Protein AF-A0A9E2ZG75-F1 (afdb_monomer_lite)

Radius of gyration: 10.6 Å; chains: 1; bounding box: 26×27×16 Å

Structure (mmCIF, N/CA/C/O backbone):
data_AF-A0A9E2ZG75-F1
#
_entry.id   AF-A0A9E2ZG75-F1
#
loop_
_atom_site.group_PDB
_atom_site.id
_atom_site.type_symbol
_atom_site.label_atom_id
_atom_site.label_alt_id
_atom_site.label_comp_id
_atom_site.label_asym_id
_atom_site.label_entity_id
_atom_site.label_seq_id
_atom_site.pdbx_PDB_ins_code
_atom_site.Cartn_x
_atom_site.Cartn_y
_atom_site.Cartn_z
_atom_site.occupancy
_atom_site.B_iso_or_equiv
_atom_site.auth_seq_id
_atom_site.auth_comp_id
_atom_site.auth_asym_id
_atom_site.auth_atom_id
_atom_site.pdbx_PDB_model_num
ATOM 1 N N . MET A 1 1 ? -9.149 -8.038 3.658 1.00 60.66 1 MET A N 1
ATOM 2 C CA . MET A 1 1 ? -8.525 -7.391 2.484 1.00 60.66 1 MET A CA 1
ATOM 3 C C . MET A 1 1 ? -7.342 -6.593 2.995 1.00 60.66 1 MET A C 1
ATOM 5 O O . MET A 1 1 ? -7.560 -5.733 3.835 1.00 60.66 1 MET A O 1
ATOM 9 N N . ASP A 1 2 ? -6.124 -6.915 2.558 1.00 87.50 2 ASP A N 1
ATOM 10 C CA . ASP A 1 2 ? -4.882 -6.312 3.067 1.00 87.50 2 ASP A CA 1
ATOM 11 C C . ASP A 1 2 ? -4.190 -5.440 2.016 1.00 87.50 2 ASP A C 1
ATOM 13 O O . ASP A 1 2 ? -4.330 -5.653 0.811 1.00 87.50 2 ASP A O 1
ATOM 17 N N . VAL A 1 3 ? -3.393 -4.473 2.480 1.00 92.75 3 VAL A N 1
ATOM 18 C CA . VAL A 1 3 ? -2.641 -3.542 1.619 1.00 92.75 3 VAL A CA 1
ATOM 19 C C . VAL A 1 3 ? -1.693 -4.276 0.663 1.00 92.75 3 VAL A C 1
ATOM 21 O O . VAL A 1 3 ? -1.554 -3.858 -0.483 1.00 92.75 3 VAL A O 1
ATOM 24 N N . LEU A 1 4 ? -1.062 -5.369 1.104 1.00 91.56 4 LEU A N 1
ATOM 2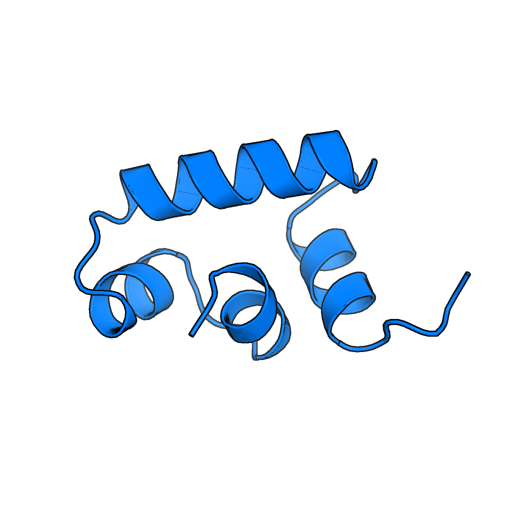5 C CA . LEU A 1 4 ? -0.093 -6.126 0.302 1.00 91.56 4 LEU A CA 1
ATOM 26 C C . LEU A 1 4 ? -0.735 -6.819 -0.914 1.00 91.56 4 LEU A C 1
ATOM 28 O O . LEU A 1 4 ? -0.179 -6.768 -2.007 1.00 91.56 4 LEU A O 1
ATOM 32 N N . LEU A 1 5 ? -1.918 -7.415 -0.739 1.00 92.00 5 LEU A N 1
ATOM 33 C CA . LEU A 1 5 ? -2.681 -8.051 -1.823 1.00 92.00 5 LEU A CA 1
ATOM 34 C C . LEU A 1 5 ? -3.110 -7.023 -2.872 1.00 92.00 5 LEU A C 1
ATOM 36 O O . LEU A 1 5 ? -2.880 -7.198 -4.062 1.00 92.00 5 LEU A O 1
ATOM 40 N N . LEU A 1 6 ? -3.651 -5.894 -2.417 1.00 94.50 6 LEU A N 1
ATOM 41 C CA . LEU A 1 6 ? -4.090 -4.828 -3.313 1.00 94.50 6 LEU A CA 1
ATOM 42 C C . LEU A 1 6 ? -2.908 -4.152 -4.035 1.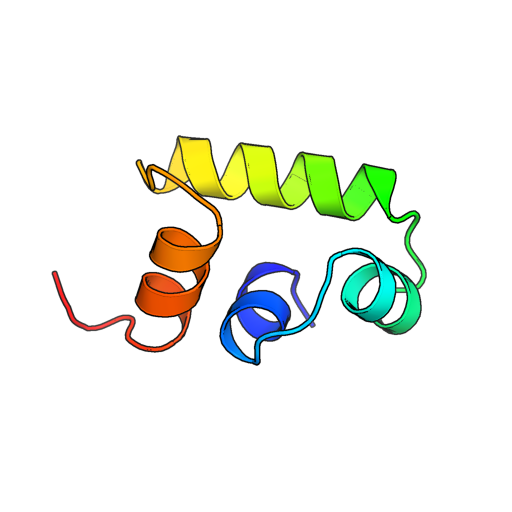00 94.50 6 LEU A C 1
ATOM 44 O O . LEU A 1 6 ? -3.051 -3.688 -5.164 1.00 94.50 6 LEU A O 1
ATOM 48 N N . LEU A 1 7 ? -1.725 -4.115 -3.413 1.00 93.00 7 LEU A N 1
ATOM 49 C CA . LEU A 1 7 ? -0.487 -3.721 -4.090 1.00 93.00 7 LEU A CA 1
ATOM 50 C C . LEU A 1 7 ? -0.097 -4.704 -5.197 1.00 93.00 7 LEU A C 1
ATOM 52 O O . LEU A 1 7 ? 0.305 -4.252 -6.267 1.00 93.00 7 LEU A O 1
ATOM 56 N N . ALA A 1 8 ? -0.215 -6.013 -4.952 1.00 92.06 8 ALA A N 1
ATOM 57 C CA . ALA A 1 8 ? 0.071 -7.053 -5.943 1.00 92.06 8 ALA A CA 1
ATOM 58 C C . ALA A 1 8 ? -0.862 -6.957 -7.163 1.00 92.06 8 ALA A C 1
ATOM 60 O O . ALA A 1 8 ? -0.433 -7.175 -8.290 1.00 92.06 8 ALA A O 1
ATOM 61 N N . GLU A 1 9 ? -2.110 -6.538 -6.948 1.00 93.44 9 GLU A N 1
ATOM 62 C CA . GLU A 1 9 ? -3.083 -6.221 -8.004 1.00 93.44 9 GLU A CA 1
ATOM 63 C C . GLU A 1 9 ? -2.773 -4.910 -8.764 1.00 93.44 9 GLU A C 1
ATOM 65 O O . GLU A 1 9 ? -3.499 -4.526 -9.680 1.00 93.44 9 GLU A O 1
ATOM 70 N N . GLY A 1 10 ? -1.706 -4.191 -8.399 1.00 93.00 10 GLY A N 1
ATOM 71 C CA . GLY A 1 10 ? -1.265 -2.972 -9.078 1.00 93.00 10 GLY A CA 1
ATOM 72 C C . GLY A 1 10 ? -1.971 -1.691 -8.628 1.00 93.00 10 GLY A C 1
ATOM 73 O O . GLY A 1 10 ? -1.791 -0.641 -9.250 1.00 93.00 10 GLY A O 1
ATOM 74 N N . LEU A 1 11 ? -2.751 -1.723 -7.542 1.00 95.75 11 LEU A N 1
ATOM 75 C CA . LEU A 1 11 ? -3.480 -0.542 -7.08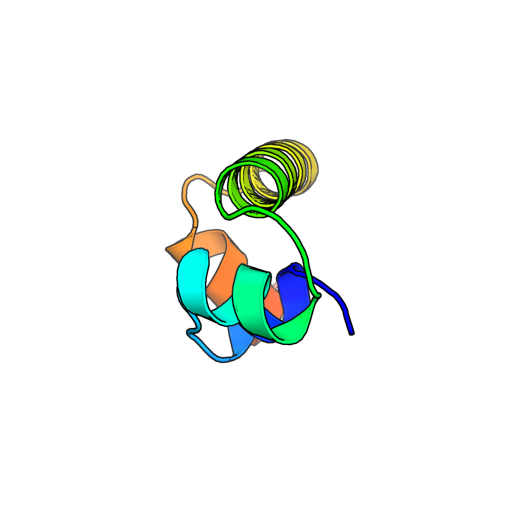2 1.00 95.75 11 LEU A CA 1
ATOM 76 C C . LEU A 1 11 ? -2.537 0.518 -6.491 1.00 95.75 11 LEU A C 1
ATOM 78 O O . LEU A 1 11 ? -1.492 0.251 -5.889 1.00 95.75 11 LEU A O 1
ATOM 82 N N . THR A 1 12 ? -2.948 1.775 -6.637 1.00 95.75 12 THR A N 1
ATOM 83 C CA . THR A 1 12 ? -2.314 2.935 -5.998 1.00 95.75 12 THR A CA 1
ATOM 84 C C . THR A 1 12 ? -2.741 3.074 -4.536 1.00 95.75 12 THR A C 1
ATOM 86 O O . THR A 1 12 ? -3.834 2.653 -4.156 1.00 95.75 12 THR A O 1
ATOM 89 N N . ASN A 1 13 ? -1.951 3.780 -3.717 1.00 96.06 13 ASN A N 1
ATOM 90 C CA . ASN A 1 13 ? -2.296 4.038 -2.310 1.00 96.06 13 ASN A CA 1
ATOM 91 C C . ASN A 1 13 ? -3.681 4.690 -2.145 1.00 96.06 13 ASN A C 1
ATOM 93 O O . ASN A 1 13 ? -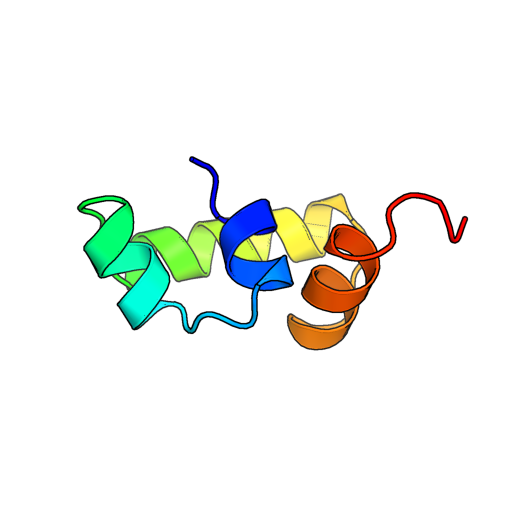4.369 4.407 -1.172 1.00 96.06 13 ASN A O 1
ATOM 97 N N . ARG A 1 14 ? -4.119 5.522 -3.105 1.00 97.31 14 ARG A N 1
ATOM 98 C CA . ARG A 1 14 ? -5.462 6.130 -3.102 1.00 97.31 14 ARG A CA 1
ATOM 99 C C . ARG A 1 14 ? -6.569 5.104 -3.353 1.00 97.31 14 ARG A C 1
ATOM 101 O O . ARG A 1 14 ? -7.576 5.122 -2.657 1.00 97.31 14 ARG A O 1
ATOM 108 N N . GLN A 1 15 ? -6.383 4.200 -4.314 1.00 97.69 15 GLN A N 1
ATOM 109 C CA . GLN A 1 15 ? -7.353 3.137 -4.605 1.00 97.69 15 GLN A CA 1
ATOM 110 C C . GLN A 1 15 ? -7.443 2.117 -3.465 1.00 97.69 15 GLN A C 1
ATOM 112 O O . GLN A 1 15 ? -8.531 1.638 -3.154 1.00 97.69 15 GLN A O 1
ATOM 117 N N . ILE A 1 16 ? -6.308 1.805 -2.837 1.00 97.00 16 ILE A N 1
ATOM 118 C CA . ILE A 1 16 ? -6.237 0.949 -1.648 1.00 97.00 16 ILE A CA 1
ATOM 119 C C . ILE A 1 16 ? -6.950 1.628 -0.477 1.00 97.00 16 ILE A C 1
ATOM 121 O O . ILE A 1 16 ? -7.795 1.017 0.168 1.00 97.00 16 ILE A O 1
ATOM 125 N N . ALA A 1 17 ? -6.659 2.908 -0.241 1.00 97.62 17 ALA A N 1
ATOM 126 C CA . ALA A 1 17 ? -7.290 3.705 0.805 1.00 97.62 17 ALA A CA 1
ATOM 127 C C . ALA A 1 17 ? -8.817 3.731 0.659 1.00 97.62 17 ALA A C 1
ATOM 129 O O . ALA A 1 17 ? -9.522 3.463 1.625 1.00 97.62 17 ALA A O 1
ATOM 130 N N . ALA A 1 18 ? -9.320 3.953 -0.558 1.00 97.81 18 ALA A N 1
ATOM 131 C CA . ALA A 1 18 ? -10.751 3.925 -0.844 1.00 97.81 18 ALA A CA 1
ATOM 132 C C . ALA A 1 18 ? -11.388 2.551 -0.565 1.00 97.81 18 ALA A C 1
ATOM 134 O O . ALA A 1 18 ? -12.461 2.489 0.025 1.00 97.81 18 ALA A O 1
ATOM 135 N N . ARG A 1 19 ? -10.723 1.449 -0.942 1.00 96.81 19 ARG A N 1
ATOM 136 C CA . ARG A 1 19 ? -11.225 0.080 -0.708 1.00 96.81 19 ARG A CA 1
ATOM 137 C C . ARG A 1 19 ? -11.219 -0.332 0.760 1.00 96.81 19 ARG A C 1
ATOM 139 O O . ARG A 1 19 ? -12.068 -1.112 1.173 1.00 96.81 19 ARG A O 1
ATOM 146 N N . LEU A 1 20 ? -10.241 0.148 1.522 1.00 96.31 20 LEU A N 1
ATOM 147 C CA . LEU A 1 20 ? -10.074 -0.199 2.933 1.00 96.31 20 LEU A CA 1
ATOM 148 C C . LEU A 1 20 ? -10.715 0.823 3.881 1.00 96.31 20 LEU A C 1
ATOM 150 O O . LEU A 1 20 ? -10.601 0.663 5.091 1.00 96.31 20 LEU A O 1
ATOM 154 N N . TYR A 1 21 ? -11.368 1.865 3.353 1.00 96.81 21 TYR A N 1
ATOM 155 C CA . TYR A 1 21 ? -11.902 2.988 4.134 1.00 96.81 21 TYR A CA 1
ATOM 156 C C . TYR A 1 21 ? -10.836 3.646 5.031 1.00 96.81 21 TYR A C 1
ATOM 158 O O . TYR A 1 21 ? -11.084 4.017 6.177 1.00 96.81 21 TYR A O 1
ATOM 166 N N . LEU A 1 22 ? -9.619 3.785 4.500 1.00 96.25 22 LEU A N 1
ATOM 167 C CA . LEU A 1 22 ? -8.466 4.378 5.176 1.00 96.25 22 LEU A CA 1
ATOM 168 C C . LEU A 1 22 ? -8.063 5.698 4.523 1.00 96.25 22 LEU A C 1
ATOM 170 O O . LEU A 1 22 ? -8.444 6.009 3.397 1.00 96.25 22 LEU A O 1
ATOM 174 N N . SER A 1 23 ? -7.211 6.462 5.206 1.00 97.75 23 SER A N 1
ATOM 175 C CA . SER A 1 23 ? -6.524 7.582 4.563 1.00 97.75 23 SER A CA 1
ATOM 176 C C . SER A 1 23 ? -5.387 7.074 3.656 1.00 97.75 23 SER A C 1
ATOM 178 O O . SER A 1 23 ? -4.715 6.095 4.010 1.00 97.75 23 SER A O 1
ATOM 180 N N . PRO A 1 24 ? -5.072 7.760 2.539 1.00 97.44 24 PRO A N 1
ATOM 181 C CA . PRO A 1 24 ? -3.888 7.452 1.730 1.00 97.44 24 PRO A CA 1
ATOM 182 C C . PRO A 1 24 ? -2.586 7.447 2.543 1.00 97.44 24 PRO A C 1
ATOM 184 O O . PRO A 1 24 ? -1.706 6.630 2.285 1.00 97.44 24 PRO A O 1
ATOM 187 N N . ARG A 1 25 ? -2.492 8.303 3.570 1.00 97.44 25 ARG A N 1
ATOM 188 C CA . ARG A 1 25 ? -1.345 8.387 4.486 1.00 97.44 25 ARG A CA 1
ATOM 189 C C . ARG A 1 25 ? -1.206 7.140 5.363 1.00 97.44 25 ARG A C 1
ATOM 191 O O . ARG A 1 25 ? -0.093 6.707 5.650 1.00 97.44 25 ARG A O 1
ATOM 198 N N . THR A 1 26 ? -2.322 6.550 5.789 1.00 97.12 26 THR A N 1
ATOM 199 C CA . THR A 1 26 ? -2.322 5.286 6.542 1.00 97.12 26 THR A CA 1
ATOM 200 C C . THR A 1 26 ? -1.807 4.146 5.669 1.00 97.12 26 THR A C 1
ATOM 202 O O . THR A 1 26 ? -0.990 3.351 6.129 1.00 97.12 26 THR A O 1
ATOM 205 N N . VAL A 1 27 ? -2.242 4.098 4.405 1.00 97.38 27 VAL A N 1
ATOM 206 C CA . VAL A 1 27 ? -1.762 3.104 3.438 1.00 97.38 27 VAL A CA 1
ATOM 207 C C . VAL A 1 27 ? -0.270 3.281 3.185 1.00 97.38 27 VAL A C 1
ATOM 209 O O . VAL A 1 27 ? 0.466 2.310 3.281 1.00 97.38 27 VAL A O 1
ATOM 212 N N . GLU A 1 28 ? 0.194 4.507 2.946 1.00 97.25 28 GLU A N 1
ATOM 213 C CA . GLU A 1 28 ? 1.612 4.818 2.737 1.00 97.25 28 GLU A CA 1
ATOM 214 C C . GLU A 1 28 ? 2.494 4.303 3.885 1.00 97.25 28 GLU A C 1
ATOM 216 O O . GLU A 1 28 ? 3.413 3.524 3.644 1.00 97.25 28 GLU A O 1
ATOM 221 N N . LYS A 1 29 ? 2.130 4.598 5.141 1.00 97.81 29 LYS A N 1
ATOM 222 C CA . LYS A 1 29 ? 2.829 4.061 6.323 1.00 97.81 29 LYS A CA 1
ATOM 223 C C . LYS A 1 29 ? 2.805 2.534 6.402 1.00 97.81 29 LYS A C 1
ATOM 225 O O . LYS A 1 29 ? 3.688 1.925 7.001 1.00 97.81 29 LYS A O 1
ATOM 230 N N . HIS A 1 30 ? 1.753 1.896 5.898 1.00 95.75 30 HIS A N 1
ATOM 231 C CA . HIS A 1 30 ? 1.682 0.441 5.858 1.00 95.75 30 HIS A CA 1
ATOM 232 C C . HIS A 1 30 ? 2.630 -0.118 4.786 1.00 95.75 30 HIS A C 1
ATOM 234 O O . HIS A 1 30 ? 3.360 -1.065 5.065 1.00 95.75 30 HIS A O 1
ATOM 240 N N . VAL A 1 31 ? 2.694 0.511 3.606 1.00 95.88 31 VAL A N 1
ATOM 241 C CA . VAL A 1 31 ? 3.662 0.168 2.551 1.00 95.88 31 VAL A CA 1
ATOM 242 C C . VAL A 1 31 ? 5.099 0.341 3.044 1.00 95.88 31 VAL A C 1
ATOM 244 O O . VAL A 1 31 ? 5.894 -0.574 2.876 1.00 95.88 31 VAL A O 1
ATOM 247 N N . GLU A 1 32 ? 5.428 1.448 3.713 1.00 96.62 32 GLU A N 1
ATOM 248 C CA . GLU A 1 32 ? 6.761 1.687 4.295 1.00 96.62 32 GLU A CA 1
ATOM 249 C C . GLU A 1 32 ? 7.179 0.572 5.266 1.00 96.62 32 GLU A C 1
ATOM 251 O O . GLU A 1 32 ? 8.288 0.044 5.179 1.00 96.62 32 GLU A O 1
ATOM 256 N N . ARG A 1 33 ? 6.274 0.152 6.160 1.00 96.62 33 ARG A N 1
ATOM 257 C CA . ARG A 1 33 ? 6.540 -0.961 7.085 1.00 96.62 33 ARG A CA 1
ATOM 258 C C . ARG A 1 33 ? 6.718 -2.292 6.364 1.00 96.62 33 ARG A C 1
ATOM 260 O O . ARG A 1 33 ? 7.564 -3.083 6.769 1.00 96.62 33 ARG A O 1
ATOM 267 N N . LEU A 1 34 ? 5.930 -2.553 5.321 1.00 94.31 34 LEU A N 1
ATOM 268 C CA . LEU A 1 34 ? 6.069 -3.762 4.509 1.00 94.31 34 LEU A CA 1
ATOM 269 C C . LEU A 1 34 ? 7.403 -3.782 3.765 1.00 94.31 34 LEU A C 1
ATOM 271 O O . LEU A 1 34 ? 8.059 -4.817 3.764 1.00 94.31 34 LEU A O 1
ATOM 275 N N . LEU A 1 35 ? 7.828 -2.656 3.187 1.00 95.19 35 LEU A N 1
ATOM 276 C CA . LEU A 1 35 ? 9.134 -2.523 2.537 1.00 95.19 35 LEU A CA 1
ATOM 277 C C . LEU A 1 35 ? 10.264 -2.865 3.508 1.00 95.19 35 LEU A C 1
ATOM 279 O O . LEU A 1 35 ? 11.058 -3.753 3.217 1.00 95.19 35 LEU A O 1
ATOM 283 N N . ALA A 1 36 ? 10.260 -2.255 4.696 1.00 95.69 36 ALA A N 1
ATOM 284 C CA . ALA A 1 36 ? 11.259 -2.528 5.726 1.00 95.69 36 ALA A CA 1
ATOM 285 C C . ALA A 1 36 ? 11.234 -3.990 6.208 1.00 95.69 36 ALA A C 1
ATOM 287 O O . ALA A 1 36 ? 12.278 -4.608 6.376 1.00 95.69 36 ALA A O 1
ATOM 288 N N . LYS A 1 37 ? 10.045 -4.573 6.408 1.00 93.81 37 LYS A N 1
ATOM 289 C CA . LYS A 1 37 ? 9.899 -5.958 6.888 1.00 93.81 37 LYS A CA 1
ATOM 290 C C . LYS A 1 37 ? 10.325 -7.002 5.851 1.00 93.81 37 LYS A C 1
ATOM 292 O O . LYS A 1 37 ? 10.689 -8.112 6.222 1.00 93.81 37 LYS A O 1
ATOM 297 N N . THR A 1 38 ? 10.207 -6.677 4.569 1.00 91.00 38 THR A N 1
ATOM 298 C CA . THR A 1 38 ? 10.487 -7.600 3.457 1.00 91.00 38 THR A CA 1
ATOM 299 C C . THR A 1 38 ? 11.823 -7.330 2.778 1.00 91.00 38 THR A C 1
ATOM 301 O O . THR A 1 38 ? 12.106 -7.977 1.774 1.00 91.00 38 THR A O 1
ATOM 304 N N . ASP A 1 39 ? 12.594 -6.365 3.287 1.00 93.56 39 ASP A N 1
ATOM 305 C CA . ASP A 1 39 ? 13.827 -5.863 2.673 1.00 93.56 39 ASP A CA 1
ATOM 306 C C . ASP A 1 39 ? 13.651 -5.510 1.182 1.00 93.56 39 ASP A C 1
ATOM 308 O O . ASP A 1 39 ? 14.518 -5.705 0.334 1.00 93.56 39 ASP A O 1
ATOM 312 N N . SER A 1 40 ? 12.456 -5.025 0.830 1.00 94.31 40 SER A N 1
ATOM 313 C CA . SER A 1 40 ? 12.135 -4.664 -0.547 1.00 94.31 40 SER A CA 1
ATOM 314 C C . SER A 1 40 ? 12.587 -3.228 -0.827 1.00 94.31 40 SER A C 1
ATOM 316 O O . SER A 1 40 ? 12.183 -2.312 -0.108 1.00 94.31 40 SER A O 1
ATOM 318 N N . PRO A 1 41 ? 13.343 -2.979 -1.911 1.00 93.75 41 PRO A N 1
ATOM 319 C CA . PRO A 1 41 ? 13.940 -1.668 -2.176 1.00 93.75 41 PRO A CA 1
ATOM 320 C C . PRO A 1 41 ? 12.917 -0.604 -2.588 1.00 93.75 41 PRO A C 1
ATOM 322 O O . PRO A 1 41 ? 13.178 0.591 -2.491 1.00 93.75 41 PRO A O 1
ATOM 325 N N . ASN A 1 42 ? 11.757 -1.015 -3.105 1.00 94.38 42 ASN A N 1
ATOM 326 C CA . ASN A 1 42 ? 10.692 -0.108 -3.512 1.00 94.38 42 ASN A CA 1
ATOM 327 C C . ASN A 1 42 ? 9.346 -0.835 -3.622 1.00 94.38 42 ASN A C 1
ATOM 329 O O . ASN A 1 42 ? 9.261 -2.066 -3.599 1.00 94.3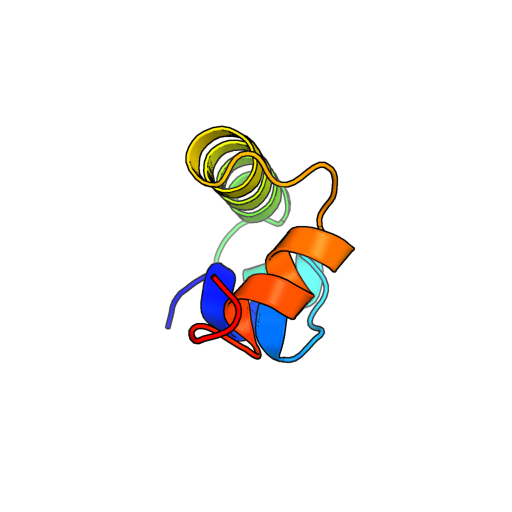8 42 ASN A O 1
ATOM 333 N N . ARG A 1 43 ? 8.271 -0.053 -3.787 1.00 93.25 43 ARG A N 1
ATOM 334 C CA . ARG A 1 43 ? 6.901 -0.577 -3.894 1.00 93.25 43 ARG A CA 1
ATOM 335 C C . ARG A 1 43 ? 6.700 -1.558 -5.051 1.00 93.25 43 ARG A C 1
ATOM 337 O O . ARG A 1 43 ? 5.831 -2.412 -4.950 1.00 93.25 43 ARG A O 1
ATOM 344 N N . VAL A 1 44 ? 7.456 -1.416 -6.143 1.00 92.62 44 VAL A N 1
ATOM 345 C CA . VAL A 1 44 ? 7.329 -2.283 -7.324 1.00 92.62 44 VAL A CA 1
ATOM 346 C C . VAL A 1 44 ? 7.907 -3.657 -7.011 1.00 92.62 44 VAL A C 1
ATOM 348 O O . VAL A 1 44 ? 7.243 -4.655 -7.258 1.00 92.62 44 VAL A O 1
ATOM 351 N N . ALA A 1 45 ? 9.085 -3.706 -6.385 1.00 92.50 45 ALA A N 1
ATOM 352 C CA . ALA A 1 45 ? 9.683 -4.944 -5.897 1.00 92.50 45 ALA A CA 1
ATOM 353 C C . ALA A 1 45 ? 8.778 -5.634 -4.864 1.00 92.50 45 ALA A C 1
ATOM 355 O O . ALA A 1 45 ? 8.540 -6.834 -4.963 1.00 92.50 45 ALA A O 1
ATOM 356 N N . LEU A 1 46 ? 8.196 -4.865 -3.937 1.00 93.00 46 LEU A N 1
ATOM 357 C CA . LEU A 1 46 ? 7.236 -5.389 -2.964 1.00 93.00 46 LEU A CA 1
ATOM 358 C C . LEU A 1 46 ? 5.980 -5.969 -3.634 1.00 93.00 46 LEU A C 1
ATOM 360 O O . LEU A 1 46 ? 5.540 -7.055 -3.268 1.00 93.00 46 LEU A O 1
ATOM 364 N N . ALA A 1 47 ? 5.409 -5.263 -4.614 1.00 92.12 47 ALA A N 1
ATOM 365 C CA . ALA A 1 47 ? 4.239 -5.726 -5.357 1.00 92.12 47 ALA A CA 1
ATOM 366 C C . ALA A 1 47 ? 4.547 -6.987 -6.180 1.00 92.12 47 ALA A C 1
ATOM 368 O O . ALA A 1 47 ? 3.765 -7.932 -6.157 1.00 92.12 47 ALA A O 1
ATOM 369 N N . ALA A 1 48 ? 5.704 -7.038 -6.844 1.00 90.62 48 ALA A N 1
ATOM 370 C CA . ALA A 1 48 ? 6.153 -8.215 -7.584 1.00 90.62 48 ALA A CA 1
ATOM 371 C C . ALA A 1 48 ? 6.358 -9.421 -6.654 1.00 90.62 48 ALA A C 1
ATOM 373 O O . ALA A 1 48 ? 5.861 -10.508 -6.936 1.00 90.62 48 ALA A O 1
ATOM 374 N N . ARG A 1 49 ? 7.011 -9.224 -5.503 1.00 89.44 49 ARG A N 1
ATOM 375 C CA . ARG A 1 49 ? 7.181 -10.267 -4.481 1.00 89.44 49 ARG A CA 1
ATOM 376 C C . ARG A 1 49 ? 5.838 -10.773 -3.947 1.00 89.44 49 ARG A C 1
ATOM 378 O O . ARG A 1 49 ? 5.683 -11.966 -3.718 1.00 89.44 49 ARG A O 1
ATOM 385 N N . ALA A 1 50 ? 4.867 -9.883 -3.754 1.00 87.56 50 ALA A N 1
ATOM 386 C CA . ALA A 1 50 ? 3.525 -10.248 -3.308 1.00 87.56 50 ALA A CA 1
ATOM 387 C C . ALA A 1 50 ? 2.711 -10.992 -4.379 1.00 87.56 50 ALA A C 1
ATOM 389 O O . ALA A 1 50 ? 1.938 -11.883 -4.037 1.00 87.56 50 ALA A O 1
ATOM 390 N N . ALA A 1 51 ? 2.892 -10.649 -5.657 1.00 85.81 51 ALA A N 1
ATOM 391 C CA . ALA A 1 51 ? 2.258 -11.334 -6.783 1.00 85.81 51 ALA A CA 1
ATOM 392 C C . ALA A 1 51 ? 2.858 -12.729 -7.036 1.00 85.81 51 ALA A C 1
ATOM 394 O O . ALA A 1 51 ? 2.159 -13.627 -7.503 1.00 85.81 51 ALA A O 1
ATOM 395 N N . PHE A 1 52 ? 4.136 -12.923 -6.692 1.00 81.06 52 PHE A N 1
ATOM 396 C CA . PHE A 1 52 ? 4.869 -14.174 -6.883 1.00 81.06 52 PHE A CA 1
ATOM 397 C C . PHE A 1 52 ? 5.549 -14.629 -5.577 1.00 81.06 52 PHE A C 1
ATOM 399 O O . PHE A 1 52 ? 6.776 -14.578 -5.467 1.00 81.06 52 PHE A O 1
ATOM 406 N N . PRO A 1 53 ? 4.779 -15.117 -4.584 1.00 65.38 53 PRO A N 1
ATOM 407 C CA . PRO A 1 53 ? 5.291 -15.447 -3.248 1.00 65.38 53 PRO A CA 1
ATOM 408 C C . PRO A 1 53 ? 6.309 -16.603 -3.210 1.00 65.38 53 PRO A C 1
ATOM 410 O O . PRO A 1 53 ? 6.908 -16.843 -2.166 1.00 65.38 53 PRO A O 1
ATOM 413 N N . ASN A 1 54 ? 6.532 -17.290 -4.336 1.00 58.62 54 ASN A N 1
ATOM 414 C CA . ASN A 1 54 ? 7.383 -18.478 -4.442 1.00 58.62 54 ASN A CA 1
ATOM 415 C C . ASN A 1 54 ? 8.734 -18.217 -5.144 1.00 58.62 54 ASN A C 1
ATOM 417 O O . ASN A 1 54 ? 9.448 -19.171 -5.436 1.00 58.62 54 ASN A O 1
ATOM 421 N N . LEU A 1 55 ? 9.092 -16.960 -5.447 1.00 53.19 55 LEU A N 1
ATOM 422 C CA . LEU A 1 55 ? 10.461 -16.599 -5.850 1.00 53.19 55 LEU A CA 1
ATOM 423 C C . LEU A 1 55 ? 11.280 -16.235 -4.603 1.00 53.19 55 LEU A C 1
ATOM 425 O O . LEU A 1 55 ? 11.436 -15.063 -4.249 1.00 53.19 55 LEU A O 1
ATOM 429 N N . SER A 1 56 ? 11.765 -17.238 -3.881 1.00 51.31 56 SER A N 1
ATOM 430 C CA . SER A 1 56 ? 12.841 -17.113 -2.889 1.00 51.31 56 SER A CA 1
ATOM 431 C C . SER A 1 56 ? 13.600 -18.426 -2.828 1.00 51.31 56 SER A C 1
ATOM 433 O O . SER A 1 56 ? 12.921 -19.474 -2.815 1.00 51.31 56 SER A O 1
#

Secondary structure (DSSP, 8-state):
--HHHHHHTT--HHHHHHHHT--HHHHHHHHHHHHHHHT-SSHHHHHHHHH-TT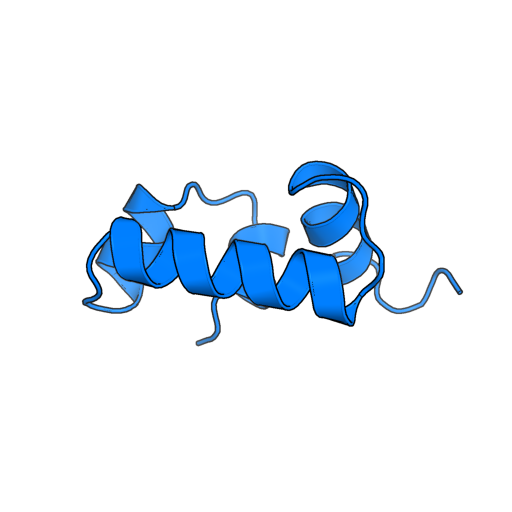--

Sequence (56 aa):
MDVLLLLAEGLTNRQIAARLYLSPRTVEKHVERLLAKTDSPNRVALAARAAFPNLS

pLDDT: mean 90.91, std 10.96, range [51.31, 97.81]

Foldseek 3Di:
DDLLLVLLVVDQLVRVCVVVVHDSVVSVVVLVVQCVVVVPPDSVSSSVCSNPVPPD